Protein AF-A0A2S6NBF7-F1 (afdb_monomer_lite)

pLDDT: mean 82.93, std 13.25, range [40.25, 98.44]

Secondary structure (DSSP, 8-state):
---PPP-TTTTSPPP--TT-PPPPPPPPPPPHHHHHHHHHHTT----PPP-PPPPP-------S--S-------HHHHHHHHHHHHHHT--HHHHHHHHHHHHHHHHHT-

Foldseek 3Di:
DDDDDDPPPPPDPDDPPVVVDDDDDDPDDPDPVVVQVVCVVVVNDDPPDDPDDPDPPDPPPPPVPPDDDDDDDDPVVVVVLVVVCVVVVHDSVVSVVVVVVVVVVVVVVD

Radius of gyration: 33.96 Å; chains: 1; bounding box: 79×31×79 Å

Organism: Rhodopila globiformis (NCBI:txid1071)

Structure (mmCIF, N/CA/C/O backbone):
data_AF-A0A2S6NBF7-F1
#
_entry.id   AF-A0A2S6NBF7-F1
#
loop_
_atom_site.group_PDB
_atom_site.id
_atom_site.type_symbol
_atom_site.label_atom_id
_atom_site.label_alt_id
_atom_site.label_comp_id
_atom_site.label_asym_id
_atom_site.label_entity_id
_atom_site.label_seq_id
_atom_site.pdbx_PDB_ins_code
_atom_site.Cartn_x
_atom_site.Cartn_y
_atom_site.Cartn_z
_atom_site.occupancy
_atom_site.B_iso_or_equiv
_atom_site.auth_seq_id
_atom_site.auth_comp_id
_atom_site.auth_asym_id
_atom_site.auth_atom_id
_atom_site.pdbx_PDB_model_num
ATOM 1 N N . MET A 1 1 ? 62.188 -0.900 5.985 1.00 40.25 1 MET A N 1
ATOM 2 C CA . MET A 1 1 ? 62.598 -1.585 4.741 1.00 40.25 1 MET A CA 1
ATOM 3 C C . MET A 1 1 ? 61.537 -1.303 3.690 1.00 40.25 1 MET A C 1
ATOM 5 O O . MET A 1 1 ? 60.472 -1.901 3.743 1.00 40.25 1 MET A O 1
ATOM 9 N N . THR A 1 2 ? 61.759 -0.315 2.822 1.00 44.62 2 THR A N 1
ATOM 10 C CA . THR A 1 2 ? 60.789 0.060 1.780 1.00 44.62 2 THR A CA 1
ATOM 11 C C . THR A 1 2 ? 60.996 -0.849 0.576 1.00 44.62 2 THR A C 1
ATOM 13 O O . THR A 1 2 ? 61.931 -0.653 -0.195 1.00 44.62 2 THR A O 1
ATOM 16 N N . THR A 1 3 ? 60.156 -1.873 0.434 1.00 64.50 3 THR A N 1
ATOM 17 C CA . THR A 1 3 ? 60.184 -2.774 -0.723 1.00 64.50 3 THR A CA 1
ATOM 18 C C . THR A 1 3 ? 59.702 -2.016 -1.958 1.00 64.50 3 THR A C 1
ATOM 20 O O . THR A 1 3 ? 58.532 -1.641 -2.054 1.00 64.50 3 THR A O 1
ATOM 23 N N . LYS A 1 4 ? 60.616 -1.748 -2.895 1.00 71.88 4 LYS A N 1
ATOM 24 C CA . LYS A 1 4 ? 60.299 -1.114 -4.179 1.00 71.88 4 LYS A CA 1
ATOM 25 C C . LYS A 1 4 ? 59.438 -2.086 -5.001 1.00 71.88 4 LYS A C 1
ATOM 27 O O . LYS A 1 4 ? 59.771 -3.266 -5.095 1.00 71.88 4 LYS A O 1
ATOM 32 N N . ARG A 1 5 ? 58.303 -1.614 -5.530 1.00 74.75 5 ARG A N 1
ATOM 33 C CA . ARG A 1 5 ? 57.375 -2.429 -6.339 1.00 74.75 5 ARG A CA 1
ATOM 34 C C . ARG A 1 5 ? 58.081 -2.925 -7.604 1.00 74.75 5 ARG A C 1
ATOM 36 O O . ARG A 1 5 ? 58.801 -2.155 -8.231 1.00 74.75 5 ARG A O 1
ATOM 43 N N . ALA A 1 6 ? 57.849 -4.184 -7.971 1.00 75.06 6 ALA A N 1
ATOM 44 C CA . ALA A 1 6 ? 58.375 -4.756 -9.205 1.00 75.06 6 ALA A CA 1
ATOM 45 C C . ALA A 1 6 ? 57.793 -4.014 -10.420 1.00 75.06 6 ALA A C 1
ATOM 47 O O . ALA A 1 6 ? 56.572 -3.956 -10.581 1.00 75.06 6 ALA A O 1
ATOM 48 N N . GLN A 1 7 ? 58.665 -3.439 -11.248 1.00 74.75 7 GLN A N 1
ATOM 49 C CA . GLN A 1 7 ? 58.285 -2.769 -12.490 1.00 74.75 7 GLN A CA 1
ATOM 50 C C . GLN A 1 7 ? 58.409 -3.760 -13.647 1.00 74.75 7 GLN A C 1
ATOM 52 O O . GLN A 1 7 ? 59.435 -3.849 -14.306 1.00 74.75 7 GLN A O 1
ATOM 57 N N . LEU A 1 8 ? 57.347 -4.541 -13.857 1.00 72.19 8 LEU A N 1
ATOM 58 C CA . LEU A 1 8 ? 57.294 -5.620 -14.853 1.00 72.19 8 LEU A CA 1
ATOM 59 C C . LEU A 1 8 ? 57.436 -5.129 -16.307 1.00 72.19 8 LEU A C 1
ATOM 61 O O . LEU A 1 8 ? 57.719 -5.929 -17.189 1.00 72.19 8 LEU A O 1
ATOM 65 N N . PHE A 1 9 ? 57.222 -3.838 -16.560 1.00 73.94 9 PHE A N 1
ATOM 66 C CA . PHE A 1 9 ? 57.156 -3.268 -17.907 1.00 73.94 9 PHE A CA 1
ATOM 67 C C . PHE A 1 9 ? 58.394 -2.451 -18.303 1.00 73.94 9 PHE A C 1
ATOM 69 O O . PHE A 1 9 ? 58.478 -2.047 -19.455 1.00 73.94 9 PHE A O 1
ATOM 76 N N . ASP A 1 10 ? 59.360 -2.249 -17.398 1.00 73.50 10 ASP A N 1
ATOM 77 C CA . ASP A 1 10 ? 60.593 -1.498 -17.703 1.00 73.50 10 ASP A CA 1
ATOM 78 C C . ASP A 1 10 ? 61.583 -2.318 -18.558 1.00 73.50 10 ASP A C 1
ATOM 80 O O . ASP A 1 10 ? 62.432 -1.753 -19.241 1.00 73.50 10 ASP A O 1
ATOM 84 N N . GLU A 1 11 ? 61.477 -3.651 -18.530 1.00 71.50 11 GLU A N 1
ATOM 85 C CA . GLU A 1 11 ? 62.353 -4.585 -19.260 1.00 71.50 11 GLU A CA 1
ATOM 86 C C . GLU A 1 11 ? 61.690 -5.173 -20.520 1.00 71.50 11 GLU A C 1
ATOM 88 O O . GLU A 1 11 ? 62.269 -6.025 -21.198 1.00 71.50 11 GLU A O 1
ATOM 93 N N . VAL A 1 12 ? 60.463 -4.747 -20.844 1.00 74.88 12 VAL A N 1
ATOM 94 C CA . VAL A 1 12 ? 59.724 -5.254 -22.005 1.00 74.88 12 VAL A CA 1
ATOM 95 C C . VAL A 1 12 ? 60.004 -4.343 -23.203 1.00 74.88 12 VAL A C 1
ATOM 97 O O . VAL A 1 12 ? 59.755 -3.143 -23.106 1.00 74.88 12 VAL A O 1
ATOM 100 N N . PRO A 1 13 ? 60.498 -4.878 -24.336 1.00 79.38 13 PRO A N 1
ATOM 101 C CA . PRO A 1 13 ? 60.641 -4.103 -25.563 1.00 79.38 13 PRO A CA 1
ATOM 102 C C . PRO A 1 13 ? 59.306 -3.474 -25.969 1.00 79.38 13 PRO A C 1
ATOM 104 O O . PRO A 1 13 ? 58.266 -4.130 -25.852 1.00 79.38 13 PRO A O 1
ATOM 107 N N . ASP A 1 14 ? 59.342 -2.239 -26.476 1.00 80.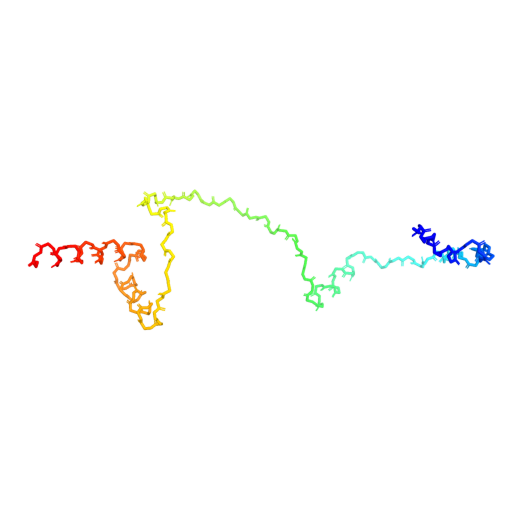75 14 ASP A N 1
ATOM 108 C CA . ASP A 1 14 ? 58.137 -1.542 -26.927 1.00 80.75 14 ASP A CA 1
ATOM 109 C C . ASP A 1 14 ? 57.329 -2.438 -27.883 1.00 80.75 14 ASP A C 1
ATOM 111 O O . ASP A 1 14 ? 57.875 -2.952 -28.869 1.00 80.75 14 ASP A O 1
ATOM 115 N N . PRO A 1 15 ? 56.037 -2.686 -27.596 1.00 78.00 15 PRO A N 1
ATOM 116 C CA . PRO A 1 15 ? 55.247 -3.611 -28.387 1.00 78.00 15 PRO A CA 1
ATOM 117 C C . PRO A 1 15 ? 55.056 -3.069 -29.805 1.00 78.00 15 PRO A C 1
ATOM 119 O O . PRO A 1 15 ? 54.680 -1.915 -29.994 1.00 78.00 15 PRO A O 1
ATOM 122 N N . ASP A 1 16 ? 55.243 -3.927 -30.810 1.00 83.31 16 ASP A N 1
ATOM 123 C CA . ASP A 1 16 ? 54.961 -3.573 -32.201 1.00 83.31 16 ASP A CA 1
ATOM 124 C C . ASP A 1 16 ? 53.453 -3.341 -32.406 1.00 83.31 16 ASP A C 1
ATOM 126 O O . ASP A 1 16 ? 52.634 -4.274 -32.426 1.00 83.31 16 ASP A O 1
ATOM 130 N N . LEU A 1 17 ? 53.092 -2.063 -32.542 1.00 84.62 17 LEU A N 1
ATOM 131 C CA . LEU A 1 17 ? 51.728 -1.607 -32.782 1.00 84.62 17 LEU A CA 1
ATOM 132 C C . LEU A 1 17 ? 51.379 -1.524 -34.274 1.00 84.62 17 LEU A C 1
ATOM 134 O O . LEU A 1 17 ? 50.204 -1.357 -34.604 1.00 84.62 17 LEU A O 1
ATOM 138 N N . ALA A 1 18 ? 52.347 -1.684 -35.185 1.00 85.50 18 ALA A N 1
ATOM 139 C CA . ALA A 1 18 ? 52.124 -1.529 -36.624 1.00 85.50 18 ALA A CA 1
ATOM 140 C C . ALA A 1 18 ? 51.167 -2.592 -37.191 1.00 85.50 18 ALA A C 1
ATOM 142 O O . ALA A 1 18 ? 50.506 -2.369 -38.205 1.00 85.50 18 ALA A O 1
ATOM 143 N N . ARG A 1 19 ? 51.026 -3.733 -36.505 1.00 84.19 19 ARG A N 1
ATOM 144 C CA . ARG A 1 19 ? 50.058 -4.786 -36.850 1.00 84.19 19 ARG A CA 1
ATOM 145 C C . ARG A 1 19 ? 48.595 -4.430 -36.556 1.00 84.19 19 ARG A C 1
ATOM 147 O O . ARG A 1 19 ? 47.702 -5.089 -37.083 1.00 84.19 19 ARG A O 1
ATOM 154 N N . PHE A 1 20 ? 48.323 -3.414 -35.733 1.00 84.69 20 PHE A N 1
ATOM 155 C CA . PHE A 1 20 ? 46.960 -2.968 -35.422 1.00 84.69 20 PHE A CA 1
ATOM 156 C C . PHE A 1 20 ? 46.465 -1.977 -36.475 1.00 84.69 20 PHE A C 1
ATOM 158 O O . PHE A 1 20 ? 46.259 -0.795 -36.207 1.00 84.69 20 PHE A O 1
ATOM 165 N N . THR A 1 21 ? 46.267 -2.465 -37.696 1.00 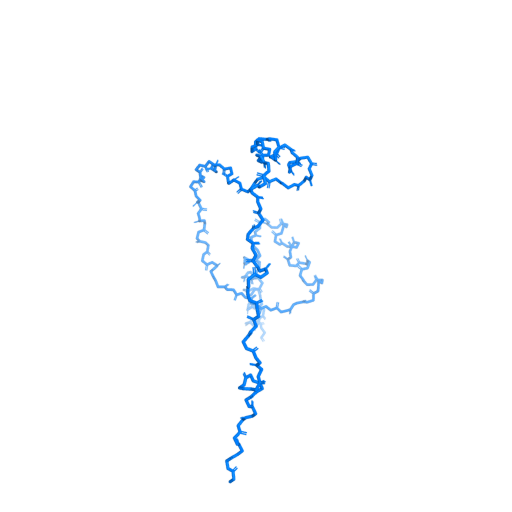85.44 21 THR A N 1
ATOM 166 C CA . THR A 1 21 ? 45.665 -1.659 -38.760 1.00 85.44 21 THR A CA 1
ATOM 167 C C . THR A 1 21 ? 44.137 -1.743 -38.707 1.00 85.44 21 THR A C 1
ATOM 169 O O . THR A 1 21 ? 43.574 -2.807 -38.421 1.00 85.44 21 THR A O 1
ATOM 172 N N . PRO A 1 22 ? 43.425 -0.628 -38.959 1.00 82.81 22 PRO A N 1
ATOM 173 C CA . PRO A 1 22 ? 41.974 -0.645 -39.020 1.00 82.81 22 PRO A CA 1
ATOM 174 C C . PRO A 1 22 ? 41.521 -1.537 -40.175 1.00 82.81 22 PRO A C 1
ATOM 176 O O . PRO A 1 22 ? 42.074 -1.510 -41.275 1.00 82.81 22 PRO A O 1
ATOM 179 N N . LYS A 1 23 ? 40.476 -2.327 -39.928 1.00 81.62 23 LYS A N 1
ATOM 180 C CA . LYS A 1 23 ? 39.859 -3.147 -40.967 1.00 81.62 23 LYS A CA 1
ATOM 181 C C . LYS A 1 23 ? 39.338 -2.238 -42.086 1.00 81.62 23 LYS A C 1
ATOM 183 O O . LYS A 1 23 ? 38.635 -1.269 -41.799 1.00 81.62 23 LYS A O 1
ATOM 188 N N . ALA A 1 24 ? 39.648 -2.579 -43.339 1.00 78.88 24 ALA A N 1
ATOM 189 C CA . ALA A 1 24 ? 39.092 -1.903 -44.510 1.00 78.88 24 ALA A CA 1
ATOM 190 C C . ALA A 1 24 ? 37.559 -1.827 -44.405 1.00 78.88 24 ALA A C 1
ATOM 192 O O . ALA A 1 24 ? 36.926 -2.747 -43.869 1.00 78.88 24 ALA A O 1
ATOM 193 N N . SER A 1 25 ? 36.984 -0.707 -44.852 1.00 73.12 25 SER A N 1
ATOM 194 C CA . SER A 1 25 ? 35.583 -0.366 -44.604 1.00 73.12 25 SER A CA 1
ATOM 195 C C . SER A 1 25 ? 34.653 -1.527 -44.963 1.00 73.12 25 SER A C 1
ATOM 197 O O . SER A 1 25 ? 34.727 -2.131 -46.034 1.00 73.12 25 SER A O 1
ATOM 199 N N . ARG A 1 26 ? 33.793 -1.889 -44.008 1.00 71.31 26 ARG A N 1
ATOM 200 C CA . ARG A 1 26 ? 32.795 -2.945 -44.191 1.00 71.31 26 ARG A CA 1
ATOM 201 C C . ARG A 1 26 ? 31.758 -2.465 -45.215 1.00 71.31 26 ARG A C 1
ATOM 203 O O . ARG A 1 26 ? 31.466 -1.272 -45.282 1.00 71.31 26 ARG A O 1
ATOM 210 N N . SER A 1 27 ? 31.207 -3.400 -45.989 1.00 74.62 27 SER A N 1
ATOM 211 C CA . SER A 1 27 ? 30.084 -3.152 -46.899 1.00 74.62 27 SER A CA 1
ATOM 212 C C . SER A 1 27 ? 28.953 -2.391 -46.201 1.00 74.62 27 SER A C 1
ATOM 214 O O . SER A 1 27 ? 28.773 -2.533 -44.987 1.00 74.62 27 SER A O 1
ATOM 216 N N . ALA A 1 28 ? 28.191 -1.615 -46.977 1.00 78.44 28 ALA A N 1
ATOM 217 C CA . ALA A 1 28 ? 27.071 -0.827 -46.472 1.00 78.44 28 ALA A CA 1
ATOM 218 C C . ALA A 1 28 ? 26.168 -1.673 -45.561 1.00 78.44 28 ALA A C 1
ATOM 220 O O . ALA A 1 28 ? 25.816 -2.809 -45.892 1.00 78.44 28 ALA A O 1
ATOM 221 N N . ALA A 1 29 ? 25.846 -1.127 -44.388 1.00 79.94 29 ALA A N 1
ATOM 222 C CA . ALA A 1 29 ? 24.947 -1.783 -43.454 1.00 79.94 29 ALA A CA 1
ATOM 223 C C . ALA A 1 29 ? 23.541 -1.910 -44.073 1.00 79.94 29 ALA A C 1
ATOM 225 O O . ALA A 1 29 ? 23.156 -1.056 -44.879 1.00 79.94 29 ALA A O 1
ATOM 226 N N . PRO A 1 30 ? 22.762 -2.939 -43.694 1.00 85.50 30 PRO A N 1
ATOM 227 C CA . PRO A 1 30 ? 21.369 -3.043 -44.104 1.00 85.50 30 PRO A CA 1
ATOM 228 C C . PRO A 1 30 ? 20.554 -1.804 -43.691 1.00 85.50 30 PRO A C 1
ATOM 230 O O . PRO A 1 30 ? 20.867 -1.177 -42.672 1.00 85.50 30 PRO A O 1
ATOM 233 N N . PRO A 1 31 ? 19.490 -1.460 -44.438 1.00 90.62 31 PRO A N 1
ATOM 234 C CA . PRO A 1 31 ? 18.566 -0.397 -44.064 1.00 90.62 31 PRO A CA 1
ATOM 235 C C . PRO A 1 31 ? 18.003 -0.594 -42.652 1.00 90.62 31 PRO A C 1
ATOM 237 O O . PRO A 1 31 ? 17.650 -1.706 -42.261 1.00 90.62 31 PRO A O 1
ATOM 240 N N . ILE A 1 32 ? 17.872 0.503 -41.902 1.00 84.69 32 ILE A N 1
ATOM 241 C CA . ILE A 1 32 ? 17.436 0.487 -40.495 1.00 84.69 32 ILE A CA 1
ATOM 242 C C . ILE A 1 32 ? 16.062 -0.178 -40.331 1.00 84.69 32 ILE A C 1
ATOM 244 O O . ILE A 1 32 ? 15.856 -0.899 -39.359 1.00 84.69 32 ILE A O 1
ATOM 248 N N . GLU A 1 33 ? 15.149 0.003 -41.287 1.00 86.62 33 GLU A N 1
ATOM 249 C CA . GLU A 1 33 ? 13.823 -0.628 -41.237 1.00 86.62 33 GLU A CA 1
ATOM 250 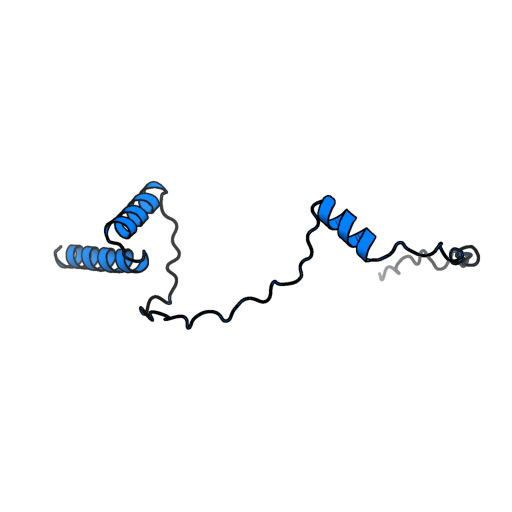C C . GLU A 1 33 ? 13.909 -2.161 -41.277 1.00 86.62 33 GLU A C 1
ATOM 252 O O . GLU A 1 33 ? 13.266 -2.828 -40.477 1.00 86.62 33 GLU A O 1
ATOM 257 N N . GLN A 1 34 ? 14.809 -2.731 -42.087 1.00 87.94 34 GLN A N 1
ATOM 258 C CA . GLN A 1 34 ? 15.007 -4.187 -42.125 1.00 87.94 34 GLN A CA 1
ATOM 259 C C . GLN A 1 34 ? 15.547 -4.720 -40.792 1.00 87.94 34 GLN A C 1
ATOM 261 O O . GLN A 1 34 ? 15.184 -5.807 -40.350 1.00 87.94 34 GLN A O 1
ATOM 266 N N . VAL A 1 35 ? 16.403 -3.944 -40.120 1.00 86.75 35 VAL A N 1
ATOM 267 C CA . VAL A 1 35 ? 16.912 -4.292 -38.786 1.00 86.75 35 VAL A CA 1
ATOM 268 C C . VAL A 1 35 ? 15.790 -4.243 -37.745 1.00 86.75 35 VAL A C 1
ATOM 270 O O . VAL A 1 35 ? 15.735 -5.107 -36.869 1.00 86.75 35 VAL A O 1
ATOM 273 N N . ARG A 1 36 ? 14.878 -3.268 -37.848 1.00 84.56 36 ARG A N 1
ATOM 274 C CA . ARG A 1 36 ? 13.708 -3.147 -36.964 1.00 84.56 36 ARG A CA 1
ATOM 275 C C . ARG A 1 36 ? 12.734 -4.304 -37.144 1.00 84.56 36 ARG A C 1
ATOM 277 O O . ARG A 1 36 ? 12.316 -4.875 -36.141 1.00 84.56 36 ARG A O 1
ATOM 284 N N . ASP A 1 37 ? 12.444 -4.689 -38.383 1.00 86.81 37 ASP A N 1
ATOM 285 C CA . ASP A 1 37 ? 11.542 -5.804 -38.686 1.00 86.81 37 ASP A CA 1
ATOM 286 C C . ASP A 1 37 ? 12.061 -7.117 -38.084 1.00 86.81 37 ASP A C 1
ATOM 288 O O . ASP A 1 37 ? 11.324 -7.844 -37.414 1.00 86.81 37 ASP A O 1
ATOM 292 N N . VAL A 1 38 ? 13.361 -7.388 -38.244 1.00 88.94 38 VAL A N 1
ATOM 293 C CA . VAL A 1 38 ? 14.012 -8.572 -37.661 1.00 88.94 38 VAL A CA 1
ATOM 294 C C . VAL A 1 38 ? 14.010 -8.513 -36.132 1.00 88.94 38 VAL A C 1
ATOM 296 O O . VAL A 1 38 ? 13.713 -9.516 -35.484 1.00 88.94 38 VAL A O 1
ATOM 299 N N . ALA A 1 39 ? 14.307 -7.355 -35.536 1.00 88.06 39 ALA A N 1
ATOM 300 C CA . ALA A 1 39 ? 14.296 -7.188 -34.083 1.00 88.06 39 ALA A CA 1
ATOM 301 C C . ALA A 1 39 ? 12.895 -7.415 -33.493 1.00 88.06 39 ALA A C 1
ATOM 303 O O . ALA A 1 39 ? 12.751 -8.122 -32.493 1.00 88.06 39 ALA A O 1
ATOM 304 N N . GLN A 1 40 ? 11.855 -6.887 -34.142 1.00 85.75 40 GLN A N 1
ATOM 305 C CA . GLN A 1 40 ? 10.470 -7.090 -33.735 1.00 85.75 40 GLN A CA 1
ATOM 306 C C . GLN A 1 40 ? 10.056 -8.561 -33.866 1.00 85.75 40 GLN A C 1
ATOM 308 O O . GLN A 1 40 ? 9.479 -9.110 -32.926 1.00 85.75 40 GLN A O 1
ATOM 313 N N . ALA A 1 41 ? 10.389 -9.217 -34.984 1.00 84.62 41 ALA A N 1
ATOM 314 C CA . ALA A 1 41 ? 10.118 -10.641 -35.189 1.00 84.62 41 ALA A CA 1
ATOM 315 C C . ALA A 1 41 ? 10.843 -11.532 -34.162 1.00 84.62 41 ALA A C 1
ATOM 317 O O . ALA A 1 41 ? 10.305 -12.552 -33.738 1.00 84.62 41 ALA A O 1
ATOM 318 N N . ALA A 1 42 ? 12.032 -11.120 -33.715 1.00 88.56 42 ALA A N 1
ATOM 319 C CA . ALA A 1 42 ? 12.817 -11.800 -32.685 1.00 88.56 42 ALA A CA 1
ATOM 320 C C . ALA A 1 42 ? 12.386 -11.467 -31.241 1.00 88.56 42 ALA A C 1
ATOM 322 O O . ALA A 1 42 ? 13.032 -11.915 -30.294 1.00 88.56 42 ALA A O 1
ATOM 323 N N . GLY A 1 43 ? 11.313 -10.691 -31.043 1.00 83.75 43 GLY A N 1
ATOM 324 C CA . GLY A 1 43 ? 10.795 -10.373 -29.711 1.00 83.75 43 GLY A CA 1
ATOM 325 C C . GLY A 1 43 ? 11.578 -9.287 -28.967 1.00 83.75 43 GLY A C 1
ATOM 326 O O . GLY A 1 43 ? 11.497 -9.214 -27.741 1.00 83.75 43 GLY A O 1
ATOM 327 N N . PHE A 1 44 ? 12.302 -8.424 -29.685 1.00 81.88 44 PHE A N 1
ATOM 328 C CA . PHE A 1 44 ? 12.934 -7.213 -29.153 1.00 81.88 44 PHE A CA 1
ATOM 329 C C . PHE A 1 44 ? 12.105 -5.975 -29.536 1.00 81.88 44 PHE A C 1
ATOM 331 O O . PHE A 1 44 ? 12.451 -5.267 -30.484 1.00 81.88 44 PHE A O 1
ATOM 338 N N . PRO A 1 45 ? 10.990 -5.696 -28.834 1.00 77.62 45 PRO A N 1
ATOM 339 C CA . PRO A 1 45 ? 10.155 -4.543 -29.135 1.00 77.62 45 PRO A CA 1
ATOM 340 C C . PRO A 1 45 ? 10.870 -3.229 -28.799 1.00 77.62 45 PRO A C 1
ATOM 342 O O . PRO A 1 45 ? 11.606 -3.116 -27.814 1.00 77.62 45 PRO A O 1
ATOM 345 N N . THR A 1 46 ? 10.596 -2.204 -29.602 1.00 75.19 46 THR A N 1
ATOM 346 C CA . THR A 1 46 ? 11.083 -0.839 -29.391 1.00 75.19 46 THR A CA 1
ATOM 347 C C . THR A 1 46 ? 10.586 -0.283 -28.051 1.00 75.19 46 THR A C 1
ATOM 349 O O . THR A 1 46 ? 9.403 -0.366 -27.728 1.00 75.19 46 THR A O 1
ATOM 352 N N . ARG A 1 47 ? 11.487 0.331 -27.271 1.00 68.50 47 ARG A N 1
ATOM 353 C CA . ARG A 1 47 ? 11.174 0.996 -25.986 1.00 68.50 47 ARG A CA 1
ATOM 354 C C . ARG A 1 47 ? 10.611 2.414 -26.138 1.00 68.50 47 ARG A C 1
ATOM 356 O O . ARG A 1 47 ? 10.579 3.158 -25.160 1.00 68.50 47 ARG A O 1
ATOM 363 N N . GLU A 1 48 ? 10.215 2.820 -27.340 1.00 72.25 48 GLU A N 1
ATOM 364 C CA . GLU A 1 48 ? 9.596 4.126 -27.537 1.00 72.25 48 GLU A CA 1
ATOM 365 C C . GLU A 1 48 ? 8.333 4.187 -26.684 1.00 72.25 48 GLU A C 1
ATOM 367 O O . GLU A 1 48 ? 7.413 3.377 -26.821 1.00 72.25 48 GLU A O 1
ATOM 372 N N . ALA A 1 49 ? 8.328 5.120 -25.734 1.00 61.44 49 ALA A N 1
ATOM 373 C CA . ALA A 1 49 ? 7.184 5.331 -24.877 1.00 61.44 49 ALA A CA 1
ATOM 374 C C . ALA A 1 49 ? 5.992 5.687 -25.770 1.00 61.44 49 ALA A C 1
ATOM 376 O O . ALA A 1 49 ? 6.000 6.720 -26.443 1.00 61.44 49 ALA A O 1
ATOM 377 N N . LYS A 1 50 ? 4.948 4.846 -25.770 1.00 67.94 50 LYS A N 1
ATOM 378 C CA . LYS A 1 50 ? 3.639 5.256 -26.288 1.00 67.94 50 LYS A CA 1
ATOM 379 C C . LYS A 1 50 ? 3.303 6.588 -25.623 1.00 67.94 50 LYS A C 1
ATOM 381 O O . LYS A 1 50 ? 3.319 6.656 -24.395 1.00 67.94 50 LYS A O 1
ATOM 386 N N . ARG A 1 51 ? 3.025 7.635 -26.413 1.00 63.03 51 ARG A N 1
ATOM 387 C CA . ARG A 1 51 ? 2.515 8.915 -25.896 1.00 63.03 51 ARG A CA 1
ATOM 388 C C . ARG A 1 51 ? 1.312 8.605 -25.007 1.00 63.03 51 ARG A C 1
ATOM 390 O O . ARG A 1 51 ? 0.259 8.214 -25.504 1.00 63.03 51 ARG A O 1
ATOM 397 N N . VAL A 1 52 ? 1.510 8.699 -23.697 1.00 63.41 52 VAL A N 1
ATOM 398 C CA . VAL A 1 52 ? 0.468 8.432 -22.710 1.00 63.41 52 VAL A CA 1
ATOM 399 C C . VAL A 1 52 ? -0.502 9.605 -22.789 1.00 63.41 52 VAL A C 1
ATOM 401 O O . VAL A 1 52 ? -0.079 10.759 -22.715 1.00 63.41 52 VAL A O 1
ATOM 404 N N . ALA A 1 53 ? -1.786 9.315 -23.003 1.00 73.56 53 ALA A N 1
ATOM 405 C CA . ALA A 1 53 ? -2.847 10.314 -22.918 1.00 73.56 53 ALA A CA 1
ATOM 406 C C . ALA A 1 53 ? -2.769 11.057 -21.565 1.00 73.56 53 ALA A C 1
ATOM 408 O O . ALA A 1 53 ? -2.293 10.463 -20.590 1.00 73.56 53 ALA A O 1
ATOM 409 N N . PRO A 1 54 ? -3.201 12.331 -21.478 1.00 65.19 54 PRO A N 1
ATOM 410 C CA . PRO A 1 54 ? -3.164 13.076 -20.224 1.00 65.19 54 PRO A CA 1
ATOM 411 C C . PRO A 1 54 ? -3.849 12.264 -19.122 1.00 65.19 54 PRO A C 1
ATOM 413 O O . PRO A 1 54 ? -4.986 11.816 -19.270 1.00 65.19 54 PRO A O 1
ATOM 416 N N . ILE A 1 55 ? -3.105 12.017 -18.043 1.00 65.44 55 ILE A N 1
ATOM 417 C CA . ILE A 1 55 ? -3.587 11.279 -16.879 1.00 65.44 55 ILE A CA 1
ATOM 418 C C . ILE A 1 55 ? -4.743 12.100 -16.310 1.00 65.44 55 ILE A C 1
ATOM 420 O O . ILE A 1 55 ? -4.530 13.244 -15.913 1.00 65.44 55 ILE A O 1
ATOM 424 N N . ALA A 1 56 ? -5.952 11.531 -16.311 1.00 65.31 56 ALA A N 1
ATOM 425 C CA . ALA A 1 56 ? -7.128 12.147 -15.706 1.00 65.31 56 ALA A CA 1
ATOM 426 C C . ALA A 1 56 ? -6.783 12.655 -14.298 1.00 65.31 56 ALA A C 1
ATOM 428 O O . ALA A 1 56 ? -6.071 11.964 -13.560 1.00 65.31 56 ALA A O 1
ATOM 429 N N . GLU A 1 57 ? -7.254 13.862 -13.962 1.00 61.25 57 GLU A N 1
ATOM 430 C CA . GLU A 1 57 ? -7.030 14.516 -12.671 1.00 61.25 57 GLU A CA 1
ATOM 431 C C . GLU A 1 57 ? -7.222 13.505 -11.540 1.00 61.25 57 GLU A C 1
ATOM 433 O O . GLU A 1 57 ? -8.319 13.012 -11.273 1.00 61.25 57 GLU A O 1
ATOM 438 N N . ARG A 1 58 ? -6.109 13.120 -10.909 1.00 58.66 58 ARG A N 1
ATOM 439 C CA . ARG A 1 58 ? -6.144 12.175 -9.801 1.00 58.66 58 ARG A CA 1
ATOM 440 C C . ARG A 1 58 ? -6.840 12.870 -8.643 1.00 58.66 58 ARG A C 1
ATOM 442 O O . ARG A 1 58 ? -6.237 13.699 -7.964 1.00 58.66 58 ARG A O 1
ATOM 449 N N . HIS A 1 59 ? -8.084 12.486 -8.387 1.00 55.75 59 HIS A N 1
ATOM 450 C CA . HIS A 1 59 ? -8.747 12.729 -7.116 1.00 55.75 59 HIS A CA 1
ATOM 451 C C . HIS A 1 59 ? -7.979 11.969 -6.028 1.00 55.75 59 HIS A C 1
ATOM 453 O O . HIS A 1 59 ? -8.287 10.828 -5.688 1.00 55.75 59 HIS A O 1
ATOM 459 N N . TYR A 1 60 ? -6.911 12.577 -5.512 1.00 56.91 60 TYR A N 1
ATOM 460 C CA . TYR A 1 60 ? -6.236 12.085 -4.325 1.00 56.91 60 TYR A CA 1
ATOM 461 C C . TYR A 1 60 ? -7.208 12.252 -3.158 1.00 56.91 60 TYR A C 1
ATOM 463 O O . TYR A 1 60 ? -7.302 13.327 -2.568 1.00 56.91 60 TYR A O 1
ATOM 471 N N . TYR A 1 61 ? -7.939 11.191 -2.818 1.00 54.44 61 TYR A N 1
ATOM 472 C CA . TYR A 1 61 ? -8.600 11.102 -1.523 1.00 54.44 61 TYR A CA 1
ATOM 473 C C . TYR A 1 61 ? -7.509 11.167 -0.446 1.00 54.44 61 TYR A C 1
ATOM 475 O O . TYR A 1 61 ? -6.827 10.182 -0.160 1.00 54.44 61 TYR A O 1
ATOM 483 N N . ARG A 1 62 ? -7.297 12.358 0.127 1.00 61.09 62 ARG A N 1
ATOM 484 C CA . ARG A 1 62 ? -6.361 12.591 1.233 1.00 61.09 62 ARG A CA 1
ATOM 485 C C . ARG A 1 62 ? -6.972 12.026 2.509 1.00 61.09 62 ARG A C 1
ATOM 487 O O . ARG A 1 62 ? -7.527 12.751 3.320 1.00 61.09 62 ARG A O 1
ATOM 494 N N . THR A 1 63 ? -6.899 10.709 2.665 1.00 73.25 63 THR A N 1
ATOM 495 C CA . THR A 1 63 ? -7.455 10.018 3.837 1.00 73.25 63 THR A CA 1
ATOM 496 C C . THR A 1 63 ? -6.600 10.153 5.105 1.00 73.25 63 THR A C 1
ATOM 498 O O . THR A 1 63 ? -6.953 9.573 6.122 1.00 73.25 63 THR A O 1
ATOM 501 N N . GLY A 1 64 ? -5.474 10.880 5.056 1.00 81.25 64 GLY A N 1
ATOM 502 C CA . GLY A 1 64 ? -4.556 11.067 6.191 1.00 81.25 64 GLY A CA 1
ATOM 503 C C . GLY A 1 64 ? -3.658 9.862 6.510 1.00 81.25 64 GLY A C 1
ATOM 504 O O . GLY A 1 64 ? -2.802 9.959 7.377 1.00 81.25 64 GLY A O 1
ATOM 505 N N . ARG A 1 65 ? -3.809 8.737 5.797 1.00 84.44 65 ARG A N 1
ATOM 506 C CA . ARG A 1 65 ? -3.016 7.506 5.973 1.00 84.44 65 ARG A CA 1
ATOM 507 C C . ARG A 1 65 ? -1.702 7.567 5.193 1.00 84.44 65 ARG A C 1
ATOM 509 O O . ARG A 1 65 ? -1.550 6.888 4.178 1.00 84.44 65 ARG A O 1
ATOM 516 N N . ASP A 1 66 ? -0.787 8.427 5.623 1.00 87.06 66 ASP A N 1
ATOM 517 C CA . ASP A 1 66 ? 0.506 8.660 4.959 1.00 87.06 66 ASP A CA 1
ATOM 518 C C . ASP A 1 66 ? 1.685 7.897 5.590 1.00 87.06 66 ASP A C 1
ATOM 520 O O . ASP A 1 66 ? 2.733 7.736 4.965 1.00 87.06 66 ASP A O 1
ATOM 524 N N . THR A 1 67 ? 1.501 7.386 6.808 1.00 88.56 67 THR A N 1
ATOM 525 C CA . THR A 1 67 ? 2.553 6.741 7.593 1.00 88.56 67 THR A CA 1
ATOM 526 C C . THR A 1 67 ? 2.510 5.219 7.447 1.00 88.56 67 THR A C 1
ATOM 528 O O . THR A 1 67 ? 1.461 4.584 7.555 1.00 88.56 67 THR A O 1
ATOM 531 N N . GLN A 1 68 ? 3.674 4.606 7.219 1.00 90.31 68 GLN A N 1
ATOM 532 C CA . GLN A 1 68 ? 3.799 3.164 7.012 1.00 90.31 68 GLN A CA 1
ATOM 533 C C . GLN A 1 68 ? 3.862 2.392 8.340 1.00 90.31 68 GLN A C 1
ATOM 535 O O . GLN A 1 68 ? 4.670 2.700 9.213 1.00 90.31 68 GLN A O 1
ATOM 540 N N . PHE A 1 69 ? 3.074 1.320 8.455 1.00 88.94 69 PHE A N 1
ATOM 541 C CA . PHE A 1 69 ? 3.101 0.395 9.592 1.00 88.94 69 PHE A CA 1
ATOM 542 C C . PHE A 1 69 ? 3.733 -0.945 9.188 1.00 88.94 69 PHE A C 1
ATOM 544 O O . PHE A 1 69 ? 3.067 -1.843 8.671 1.00 88.94 69 PHE A O 1
ATOM 551 N N . ASN A 1 70 ? 5.045 -1.079 9.389 1.00 92.50 70 ASN A N 1
ATOM 552 C CA . ASN A 1 70 ? 5.790 -2.279 9.004 1.00 92.50 70 ASN A CA 1
ATOM 553 C C . ASN A 1 70 ? 5.817 -3.306 10.135 1.00 92.50 70 ASN A C 1
ATOM 555 O O . ASN A 1 70 ? 6.500 -3.115 11.137 1.00 92.50 70 ASN A O 1
ATOM 559 N N . THR A 1 71 ? 5.132 -4.434 9.952 1.00 93.50 71 THR A N 1
ATOM 560 C CA . THR A 1 71 ? 5.229 -5.572 10.870 1.00 93.50 71 THR A CA 1
ATOM 561 C C . THR A 1 71 ? 5.118 -6.903 10.135 1.00 93.50 71 THR A C 1
ATOM 563 O O . THR A 1 71 ? 4.482 -7.006 9.083 1.00 93.50 71 THR A O 1
ATOM 566 N N . LYS A 1 72 ? 5.758 -7.940 10.681 1.00 96.69 72 LYS A N 1
ATOM 567 C CA . LYS A 1 72 ? 5.644 -9.309 10.171 1.00 96.69 72 LYS A CA 1
ATOM 568 C C . LYS A 1 72 ? 4.452 -9.985 10.840 1.00 96.69 72 LYS A C 1
ATOM 570 O O . LYS A 1 72 ? 4.349 -9.991 12.062 1.00 96.69 72 LYS A O 1
ATOM 575 N N . VAL A 1 73 ? 3.584 -10.598 10.043 1.00 96.81 73 VAL A N 1
ATOM 576 C CA . VAL A 1 73 ? 2.410 -11.342 10.519 1.00 96.81 73 VAL A CA 1
ATOM 577 C C . VAL A 1 73 ? 2.415 -12.761 9.969 1.00 96.81 73 VAL A C 1
ATOM 579 O O . VAL A 1 73 ? 3.060 -13.046 8.958 1.00 96.81 73 VAL A O 1
ATOM 582 N N . ARG A 1 74 ? 1.673 -13.657 10.623 1.00 98.44 74 ARG A N 1
ATOM 583 C CA . ARG A 1 74 ? 1.428 -15.001 10.091 1.00 98.44 74 ARG A CA 1
ATOM 584 C C . ARG A 1 74 ? 0.570 -14.925 8.810 1.00 98.44 74 ARG A C 1
ATOM 586 O O . ARG A 1 74 ? -0.249 -14.007 8.691 1.00 98.44 74 ARG A O 1
ATOM 593 N N . PRO A 1 75 ? 0.716 -15.870 7.861 1.00 98.19 75 PRO A N 1
ATOM 594 C CA . PRO A 1 75 ? -0.029 -15.840 6.598 1.00 98.19 75 PRO A CA 1
ATOM 595 C C . PRO A 1 75 ? -1.554 -15.853 6.766 1.00 98.19 75 PRO A C 1
ATOM 597 O O . PRO A 1 75 ? -2.256 -15.109 6.090 1.00 98.19 75 PRO A O 1
ATOM 600 N N . ASP A 1 76 ? -2.076 -16.640 7.706 1.00 98.19 76 ASP A N 1
ATOM 601 C CA . ASP A 1 76 ? -3.509 -16.715 8.011 1.00 98.19 76 ASP A CA 1
ATOM 602 C C . ASP A 1 76 ? -4.060 -15.393 8.561 1.00 98.19 76 ASP A C 1
ATOM 604 O O . ASP A 1 76 ? -5.160 -14.980 8.198 1.00 98.19 76 ASP A O 1
ATOM 608 N N . VAL A 1 77 ? -3.279 -14.688 9.385 1.00 97.88 77 VAL A N 1
ATOM 609 C CA . VAL A 1 77 ? -3.645 -13.360 9.898 1.00 97.88 77 VAL A CA 1
ATOM 610 C C . VAL A 1 77 ? -3.723 -12.355 8.752 1.00 97.88 77 VAL A C 1
ATOM 612 O O . VAL A 1 77 ? -4.696 -11.610 8.664 1.00 97.88 77 VAL A O 1
ATOM 615 N N . LYS A 1 78 ? -2.745 -12.375 7.834 1.00 97.50 78 LYS A N 1
ATOM 616 C CA . LYS A 1 78 ? -2.764 -11.528 6.633 1.00 97.50 78 LYS A CA 1
ATOM 617 C C . LYS A 1 78 ? -4.000 -11.800 5.776 1.00 97.50 78 LYS A C 1
ATOM 619 O O . LYS A 1 78 ? -4.657 -10.855 5.353 1.00 97.50 78 LYS A O 1
ATOM 624 N N . ASN A 1 79 ? -4.330 -13.070 5.549 1.00 98.00 79 ASN A N 1
ATOM 625 C CA . ASN A 1 79 ? -5.479 -13.454 4.728 1.00 98.00 79 ASN A CA 1
ATOM 626 C C . ASN A 1 79 ? -6.797 -12.976 5.346 1.00 98.00 79 ASN A C 1
ATOM 628 O O . ASN A 1 79 ? -7.608 -12.375 4.650 1.00 98.00 79 ASN A O 1
ATOM 632 N N . ARG A 1 80 ? -6.979 -13.169 6.658 1.00 98.00 80 ARG A N 1
ATOM 633 C CA . ARG A 1 80 ? -8.158 -12.668 7.384 1.00 98.00 80 ARG A CA 1
ATOM 634 C C . ARG A 1 80 ? -8.266 -11.146 7.325 1.00 98.00 80 ARG A C 1
ATOM 636 O O . ARG A 1 80 ? -9.349 -10.621 7.114 1.00 98.00 80 ARG A O 1
ATOM 643 N N . PHE A 1 81 ? -7.146 -10.448 7.483 1.00 97.12 81 PHE A N 1
ATOM 644 C CA . PHE A 1 81 ? -7.107 -8.989 7.428 1.00 97.12 81 PHE A CA 1
ATOM 645 C C . PHE A 1 81 ? -7.501 -8.446 6.043 1.00 97.12 81 PHE A C 1
ATOM 647 O O . PHE A 1 81 ? -8.256 -7.483 5.947 1.00 97.12 81 PHE A O 1
ATOM 654 N N . VAL A 1 82 ? -7.046 -9.100 4.967 1.00 97.00 82 VAL A N 1
ATOM 655 C CA . VAL A 1 82 ? -7.435 -8.757 3.587 1.00 97.00 82 VAL A CA 1
ATOM 656 C C . VAL A 1 82 ? -8.899 -9.103 3.296 1.00 97.00 82 VAL A C 1
ATOM 658 O O . VAL A 1 82 ? -9.565 -8.329 2.609 1.00 97.00 82 VAL A O 1
ATOM 661 N N . ALA A 1 83 ? -9.406 -10.225 3.815 1.00 97.75 83 ALA A N 1
ATOM 662 C CA . ALA A 1 83 ? -10.805 -10.619 3.644 1.00 97.75 83 ALA A CA 1
ATOM 663 C C . ALA A 1 83 ? -11.760 -9.562 4.217 1.00 97.75 83 ALA A C 1
ATOM 665 O O . ALA A 1 83 ? -12.611 -9.076 3.482 1.00 97.75 83 ALA A O 1
ATOM 666 N N . ILE A 1 84 ? -11.524 -9.108 5.455 1.00 97.69 84 ILE A N 1
ATOM 667 C CA . ILE A 1 84 ? -12.332 -8.057 6.103 1.00 97.69 84 ILE A CA 1
ATOM 668 C C . ILE A 1 84 ? -12.351 -6.778 5.255 1.00 97.69 84 ILE A C 1
ATOM 670 O O . ILE A 1 84 ? -13.410 -6.248 4.946 1.00 97.69 84 ILE A O 1
ATOM 674 N N . ALA A 1 85 ? -11.182 -6.314 4.799 1.00 96.25 85 ALA A N 1
ATOM 675 C CA . ALA A 1 85 ? -11.095 -5.121 3.953 1.00 96.25 85 ALA A CA 1
ATOM 676 C C . ALA A 1 85 ? -11.888 -5.260 2.640 1.00 96.25 85 ALA A C 1
ATOM 678 O O . ALA A 1 85 ? -12.470 -4.291 2.156 1.00 96.25 85 ALA A O 1
ATOM 679 N N . THR A 1 86 ? -11.901 -6.465 2.065 1.00 96.69 86 THR A N 1
ATOM 680 C CA . THR A 1 86 ? -12.617 -6.760 0.819 1.00 96.69 86 THR A CA 1
ATOM 681 C C . THR A 1 86 ? -14.126 -6.814 1.042 1.00 96.69 86 THR A C 1
ATOM 683 O O . THR A 1 86 ? -14.867 -6.242 0.249 1.00 96.69 86 THR A O 1
ATOM 686 N N . GLU A 1 87 ? -14.571 -7.473 2.114 1.00 96.94 87 GLU A N 1
ATOM 687 C CA . GLU A 1 87 ? -15.984 -7.589 2.497 1.00 96.94 87 GLU A CA 1
ATOM 688 C C . GLU A 1 87 ? -16.595 -6.218 2.818 1.00 96.94 87 GLU A C 1
ATOM 690 O O . GLU A 1 87 ? -17.682 -5.902 2.339 1.00 96.94 87 GLU A O 1
ATOM 695 N N . ASP A 1 88 ? -15.855 -5.373 3.539 1.00 94.81 88 ASP A N 1
ATOM 696 C CA . ASP A 1 88 ? -16.301 -4.036 3.942 1.00 94.81 88 ASP A CA 1
ATOM 697 C C . ASP A 1 88 ? -16.110 -2.976 2.840 1.00 94.81 88 ASP A C 1
ATOM 699 O O . ASP A 1 88 ? -16.599 -1.850 2.953 1.00 94.81 88 ASP A O 1
ATOM 703 N N . GLY A 1 89 ? -15.372 -3.301 1.772 1.00 94.94 89 GLY A N 1
ATOM 704 C CA . GLY A 1 89 ? -15.053 -2.366 0.691 1.00 94.94 89 GLY A CA 1
ATOM 705 C C . GLY A 1 89 ? -14.170 -1.192 1.131 1.00 94.94 89 GLY A C 1
ATOM 706 O O . GLY A 1 89 ? -14.242 -0.108 0.546 1.00 94.94 89 GLY A O 1
ATOM 707 N N . VAL A 1 90 ? -13.335 -1.380 2.159 1.00 92.88 90 VAL A N 1
ATOM 708 C CA . VAL A 1 90 ? -12.485 -0.328 2.739 1.00 92.88 90 VAL A CA 1
ATOM 709 C C . VAL A 1 90 ? -10.989 -0.615 2.552 1.00 92.88 90 VAL A C 1
ATOM 711 O O . VAL A 1 90 ? -10.570 -1.765 2.433 1.00 92.88 90 VAL A O 1
ATOM 714 N N . PRO A 1 91 ? -10.121 0.413 2.561 1.00 92.94 91 PRO A N 1
ATOM 715 C CA . PRO A 1 91 ? -8.676 0.202 2.546 1.00 92.94 91 PRO A CA 1
ATOM 716 C C . PRO A 1 91 ? -8.176 -0.515 3.808 1.00 92.94 91 PRO A C 1
ATOM 718 O O . PRO A 1 91 ? -8.657 -0.252 4.909 1.00 92.94 91 PRO A O 1
ATOM 721 N N . LEU A 1 92 ? -7.107 -1.309 3.678 1.00 92.69 92 LEU A N 1
ATOM 722 C CA . LEU A 1 92 ? -6.468 -2.025 4.798 1.00 92.69 92 LEU A CA 1
ATOM 723 C C . LEU A 1 92 ? -6.132 -1.122 5.998 1.00 92.69 92 LEU A C 1
ATOM 725 O O . LEU A 1 92 ? -6.269 -1.538 7.142 1.00 92.69 92 LEU A O 1
ATOM 729 N N . GLY A 1 93 ? -5.719 0.125 5.753 1.00 92.75 93 GLY A N 1
ATOM 730 C CA . GLY A 1 93 ? -5.429 1.073 6.832 1.00 92.75 93 GLY A CA 1
ATOM 731 C C . GLY A 1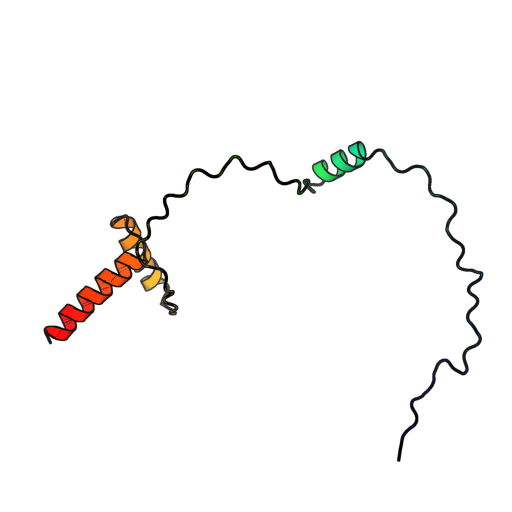 93 ? -6.651 1.410 7.696 1.00 92.75 93 GLY A C 1
ATOM 732 O O . GLY A 1 93 ? -6.506 1.539 8.904 1.00 92.75 93 GLY A O 1
ATOM 733 N N . LYS A 1 94 ? -7.859 1.455 7.116 1.00 93.81 94 LYS A N 1
ATOM 734 C CA . LYS A 1 94 ? -9.100 1.666 7.879 1.00 93.81 94 LYS A CA 1
ATOM 735 C C . LYS A 1 94 ? -9.407 0.472 8.784 1.00 93.81 94 LYS A C 1
ATOM 737 O O . LYS A 1 94 ? -9.761 0.663 9.939 1.00 93.81 94 LYS A O 1
ATOM 742 N N . VAL A 1 95 ? -9.196 -0.748 8.286 1.00 95.81 95 VAL A N 1
ATOM 743 C CA . VAL A 1 95 ? -9.362 -1.970 9.092 1.00 95.81 95 VAL A CA 1
ATOM 744 C C . VAL A 1 95 ? -8.389 -1.983 10.274 1.00 95.81 95 VAL A C 1
ATOM 746 O O . VAL A 1 95 ? -8.753 -2.402 11.369 1.00 95.81 95 VAL A O 1
ATOM 749 N N . LEU A 1 96 ? -7.154 -1.502 10.078 1.00 95.00 96 LEU A N 1
ATOM 750 C CA . LEU A 1 96 ? -6.177 -1.371 11.164 1.00 95.00 96 LEU A CA 1
ATOM 751 C C . LEU A 1 96 ? -6.635 -0.370 12.236 1.00 95.00 96 LEU A C 1
ATOM 753 O O . LEU A 1 96 ? -6.527 -0.680 13.420 1.00 95.00 96 LEU A O 1
ATOM 757 N N . GLU A 1 97 ? -7.141 0.797 11.827 1.00 94.88 97 GLU A N 1
ATOM 758 C CA . GLU A 1 97 ? -7.692 1.823 12.728 1.00 94.88 97 GLU A CA 1
ATOM 759 C C . GLU A 1 97 ? -8.846 1.255 13.569 1.00 94.88 97 GLU A C 1
ATOM 761 O O . GLU A 1 97 ? -8.807 1.319 14.796 1.00 94.88 97 GLU A O 1
ATOM 766 N N . ASP A 1 98 ? -9.817 0.597 12.928 1.00 95.94 98 ASP A N 1
ATOM 767 C CA . ASP A 1 98 ? -10.974 0.013 13.620 1.00 95.94 98 ASP A CA 1
ATOM 768 C C . ASP A 1 98 ? -10.578 -1.102 14.593 1.00 95.94 98 ASP A C 1
ATOM 770 O O . ASP A 1 98 ? -11.121 -1.208 15.699 1.00 95.94 98 ASP A O 1
ATOM 774 N N . ALA A 1 99 ? -9.611 -1.936 14.199 1.00 96.12 99 ALA A N 1
ATOM 775 C CA . ALA A 1 99 ? -9.070 -2.977 15.062 1.00 96.12 99 ALA A CA 1
ATOM 776 C C . ALA A 1 99 ? -8.356 -2.386 16.289 1.00 96.12 99 ALA A C 1
ATOM 778 O O . ALA A 1 99 ? -8.480 -2.935 17.389 1.00 96.12 99 ALA A O 1
ATOM 779 N N . LEU A 1 100 ? -7.630 -1.275 16.120 1.00 96.06 100 LEU A N 1
ATOM 780 C CA . LEU A 1 100 ? -6.956 -0.582 17.216 1.00 96.06 100 LEU A CA 1
ATOM 781 C C . LEU A 1 100 ? -7.969 0.037 18.186 1.00 96.06 100 LEU A C 1
ATOM 783 O O . LEU A 1 100 ? -7.877 -0.217 19.386 1.00 96.06 100 LEU A O 1
ATOM 787 N N . ASP A 1 101 ? -8.984 0.740 17.678 1.00 97.06 101 ASP A N 1
ATOM 788 C CA . ASP A 1 101 ? -10.066 1.307 18.492 1.00 97.06 101 ASP A CA 1
ATOM 789 C C . ASP A 1 101 ? -10.797 0.224 19.298 1.00 97.06 101 ASP A C 1
ATOM 791 O O . ASP A 1 101 ? -11.084 0.387 20.490 1.00 97.06 101 ASP A O 1
ATOM 795 N N . ALA A 1 102 ? -11.094 -0.917 18.668 1.00 97.06 102 ALA A N 1
ATOM 796 C CA . ALA A 1 102 ? -11.725 -2.047 19.340 1.00 97.06 102 ALA A CA 1
ATOM 797 C C . ALA A 1 102 ? -10.837 -2.617 20.460 1.00 97.06 102 ALA A C 1
ATOM 799 O O . ALA A 1 102 ? -11.331 -2.888 21.560 1.00 97.06 102 ALA A O 1
ATOM 800 N N . LEU A 1 103 ? -9.531 -2.751 20.206 1.00 97.19 103 LEU A N 1
ATOM 801 C CA . LEU A 1 103 ? -8.558 -3.217 21.192 1.00 97.19 103 LEU A CA 1
ATOM 802 C C . LEU A 1 103 ? -8.422 -2.239 22.367 1.00 97.19 103 LEU A C 1
ATOM 804 O O . LEU A 1 103 ? -8.364 -2.673 23.519 1.00 97.19 103 LEU A O 1
ATOM 808 N N . GLU A 1 104 ? -8.395 -0.931 22.108 1.00 97.62 104 GLU A N 1
ATOM 809 C CA . GLU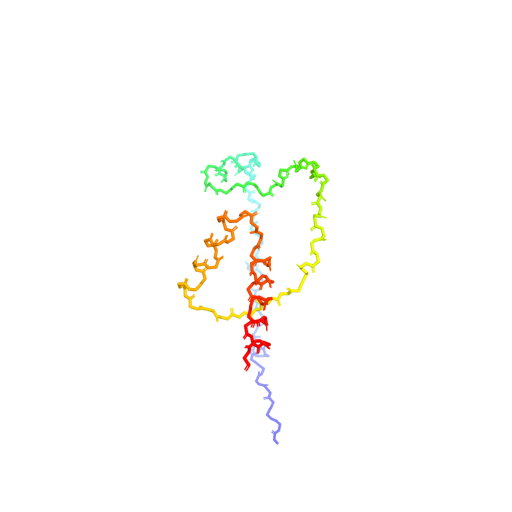 A 1 104 ? -8.347 0.086 23.160 1.00 97.62 104 GLU A CA 1
ATOM 810 C C . GLU A 1 104 ? -9.593 0.054 24.041 1.00 97.62 104 GLU A C 1
ATOM 812 O O . GLU A 1 104 ? -9.469 0.046 25.267 1.00 97.62 104 GLU A O 1
ATOM 817 N N . ARG A 1 105 ? -10.790 -0.031 23.442 1.00 97.19 105 ARG A N 1
ATOM 818 C CA . ARG A 1 105 ? -12.045 -0.181 24.197 1.00 97.19 105 ARG A CA 1
ATOM 819 C C . ARG A 1 105 ? -12.010 -1.416 25.094 1.00 97.19 105 ARG A C 1
ATOM 821 O O . ARG A 1 105 ? -12.346 -1.323 26.272 1.00 97.19 105 ARG A O 1
ATOM 828 N N . GLN A 1 106 ? -11.545 -2.549 24.566 1.00 96.94 106 GLN A N 1
ATOM 829 C CA . GLN A 1 106 ? -11.421 -3.788 25.335 1.00 96.94 106 GLN A CA 1
ATOM 830 C C . GLN A 1 106 ? -10.438 -3.656 26.507 1.00 96.94 106 GLN A C 1
ATOM 832 O O . GLN A 1 106 ? -10.661 -4.245 27.563 1.00 96.94 106 GLN A O 1
ATOM 837 N N . ARG A 1 107 ? -9.347 -2.901 26.335 1.00 95.12 107 ARG A N 1
ATOM 838 C CA . ARG A 1 107 ? -8.346 -2.680 27.387 1.00 95.12 107 ARG A CA 1
ATOM 839 C C . ARG A 1 107 ? -8.803 -1.701 28.459 1.00 95.12 107 ARG A C 1
ATOM 841 O O . ARG A 1 107 ? -8.469 -1.917 29.612 1.00 95.12 107 ARG A O 1
ATOM 848 N N . ARG A 1 108 ? -9.542 -0.650 28.094 1.00 92.31 108 ARG A N 1
ATOM 849 C CA . ARG A 1 108 ? -10.094 0.325 29.054 1.00 92.31 108 ARG A CA 1
ATOM 850 C C . ARG A 1 108 ? -11.246 -0.253 29.883 1.00 92.31 108 ARG A C 1
ATOM 852 O O . ARG A 1 108 ? -11.521 0.257 30.959 1.00 92.31 108 ARG A O 1
ATOM 859 N N . GLY A 1 109 ? -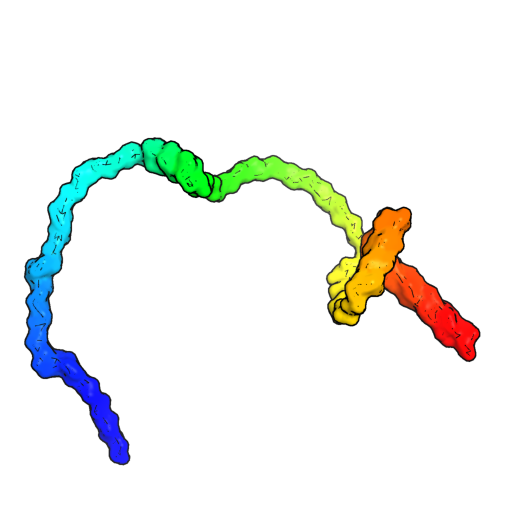11.929 -1.277 29.367 1.00 83.94 109 GLY A N 1
ATOM 860 C CA . GLY A 1 109 ? -12.985 -2.009 30.074 1.00 83.94 109 GLY A CA 1
ATOM 861 C C . GLY A 1 109 ? -12.504 -3.209 30.903 1.00 83.94 109 GLY A C 1
ATOM 862 O O . GLY A 1 109 ? -13.347 -3.954 31.396 1.00 83.94 109 GLY A O 1
ATOM 863 N N . ARG A 1 110 ? -11.188 -3.431 31.013 1.00 60.06 110 ARG A N 1
ATOM 864 C CA . ARG A 1 110 ? -10.561 -4.392 31.936 1.00 60.06 110 ARG A CA 1
ATOM 865 C C . ARG A 1 110 ? -9.997 -3.663 33.143 1.00 60.06 110 ARG A C 1
ATOM 867 O O . ARG A 1 110 ? -9.991 -4.300 34.215 1.00 60.06 110 ARG A O 1
#

Sequence (110 aa):
MTTKRAQLFDEVPDPDLARFTPKASRSAAPPIEQVRDVAQAAGFPTREAKRVAPIAERHYYRTGRDTQFNTKVRPDVKNRFVAIATEDGVPLGKVLEDALDALERQRRGR